Protein AF-A0A3D3PFT7-F1 (afdb_monomer)

pLDDT: mean 88.93, std 7.18, range [67.62, 96.69]

Radius of gyration: 11.8 Å; Cα contacts (8 Å, |Δi|>4): 73; chains: 1; bounding box: 29×18×30 Å

Sequence (70 aa):
LNLTPLTPEEIKDDEPLFGDGLGLDSIDSLELIVLLKREYGITIHDPKEGRKVLVDINTMVDYIAQNRTK

Mean predicted aligned error: 3.91 Å

Structure (mmCIF, N/CA/C/O backbone):
data_AF-A0A3D3PFT7-F1
#
_entry.id   AF-A0A3D3PFT7-F1
#
loop_
_atom_site.group_PDB
_atom_site.id
_atom_site.type_symbol
_atom_site.label_atom_id
_atom_site.label_alt_id
_atom_site.label_comp_id
_atom_site.label_asym_id
_atom_site.label_entity_id
_atom_site.label_seq_id
_atom_site.pdbx_PDB_ins_code
_atom_site.Cartn_x
_atom_site.Cartn_y
_atom_site.Cartn_z
_atom_site.occupancy
_atom_site.B_iso_or_equiv
_atom_site.auth_seq_id
_atom_site.auth_comp_id
_atom_site.auth_asym_id
_atom_site.auth_atom_id
_atom_site.pdbx_PDB_model_num
ATOM 1 N N . LEU A 1 1 ? 7.920 10.154 -1.563 1.00 70.75 1 LEU A N 1
ATOM 2 C CA . LEU A 1 1 ? 8.383 8.833 -2.029 1.00 70.75 1 LEU A CA 1
ATOM 3 C C . LEU A 1 1 ? 9.616 9.064 -2.862 1.00 70.75 1 LEU A C 1
ATOM 5 O O . LEU A 1 1 ? 9.613 10.003 -3.659 1.00 70.75 1 LEU A O 1
ATOM 9 N N . ASN A 1 2 ? 10.654 8.261 -2.667 1.00 68.38 2 ASN A N 1
ATOM 10 C CA . ASN A 1 2 ? 11.883 8.365 -3.444 1.00 68.38 2 ASN A CA 1
ATOM 11 C C . ASN A 1 2 ? 11.91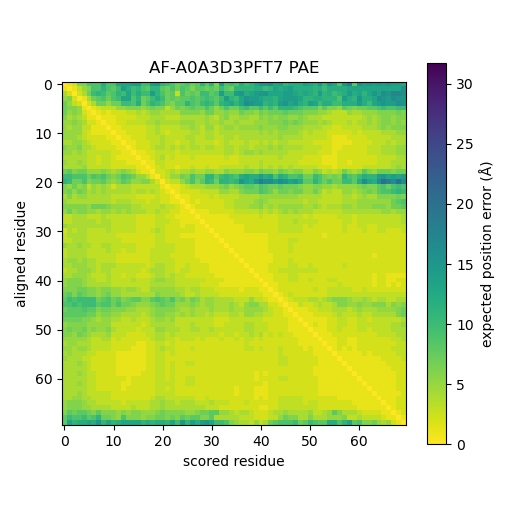6 7.293 -4.536 1.00 68.38 2 ASN A C 1
ATOM 13 O O . ASN A 1 2 ? 12.616 6.293 -4.438 1.00 68.38 2 ASN A O 1
ATOM 17 N N . LEU A 1 3 ? 11.102 7.496 -5.570 1.00 67.62 3 LEU A N 1
ATOM 18 C CA . LEU A 1 3 ? 11.058 6.593 -6.713 1.00 67.62 3 LEU A CA 1
ATOM 19 C C . LEU A 1 3 ? 12.244 6.867 -7.645 1.00 67.62 3 LEU A C 1
ATOM 21 O O . LEU A 1 3 ? 12.602 8.022 -7.901 1.00 67.62 3 LEU A O 1
ATOM 25 N N . THR A 1 4 ? 12.806 5.800 -8.215 1.00 69.31 4 THR A N 1
ATOM 26 C CA . THR A 1 4 ? 13.582 5.913 -9.458 1.00 69.31 4 THR A CA 1
ATOM 27 C C . THR A 1 4 ? 12.718 6.599 -10.531 1.00 69.31 4 THR A C 1
ATOM 29 O O . THR A 1 4 ? 11.493 6.612 -10.399 1.00 69.31 4 THR A O 1
ATOM 32 N N . PRO A 1 5 ? 13.302 7.240 -11.563 1.00 74.12 5 PRO A N 1
ATOM 33 C CA . PRO A 1 5 ? 12.533 7.942 -12.592 1.00 74.12 5 PRO A CA 1
ATOM 34 C C . PRO A 1 5 ? 11.757 6.946 -13.470 1.00 74.12 5 PRO A C 1
ATOM 36 O O . PRO A 1 5 ? 12.163 6.642 -14.585 1.00 74.12 5 PRO A O 1
ATOM 39 N N . LEU A 1 6 ? 10.656 6.442 -12.923 1.00 80.62 6 LEU A N 1
ATOM 40 C CA . LEU A 1 6 ? 9.689 5.540 -13.524 1.00 80.62 6 LEU A CA 1
ATOM 41 C C . LEU A 1 6 ? 8.406 6.324 -13.791 1.00 80.62 6 LEU A C 1
ATOM 43 O O . LEU A 1 6 ? 7.970 7.149 -12.980 1.00 80.62 6 L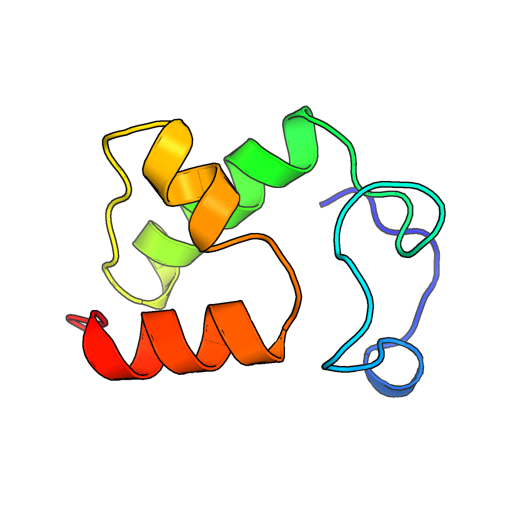EU A O 1
ATOM 47 N N . THR A 1 7 ? 7.785 6.055 -14.927 1.00 86.50 7 THR A N 1
ATOM 48 C CA . THR A 1 7 ? 6.424 6.496 -15.228 1.00 86.50 7 THR A CA 1
ATOM 49 C C . THR A 1 7 ? 5.411 5.512 -14.633 1.00 86.50 7 THR A C 1
ATOM 51 O O . THR A 1 7 ? 5.732 4.338 -14.451 1.00 86.50 7 THR A O 1
ATOM 54 N N . PRO A 1 8 ? 4.166 5.937 -14.344 1.00 86.50 8 PRO A N 1
ATOM 55 C CA . PRO A 1 8 ? 3.133 5.018 -13.863 1.00 86.50 8 PRO A CA 1
ATOM 56 C C . PRO A 1 8 ? 2.890 3.819 -14.792 1.00 86.50 8 PRO A C 1
ATOM 58 O O . PRO A 1 8 ? 2.549 2.748 -14.316 1.00 86.50 8 PRO A O 1
ATOM 61 N N . GLU A 1 9 ? 3.093 3.988 -16.101 1.00 88.94 9 GLU A N 1
ATOM 62 C CA . GLU A 1 9 ? 2.935 2.933 -17.114 1.00 88.94 9 GLU A CA 1
ATOM 63 C C . GLU A 1 9 ? 4.031 1.854 -17.040 1.00 88.94 9 GLU A C 1
ATOM 65 O O . GLU A 1 9 ? 3.849 0.751 -17.552 1.00 88.94 9 GLU A O 1
ATOM 70 N N . GLU A 1 10 ? 5.167 2.158 -16.408 1.00 87.88 10 GLU A N 1
ATOM 71 C CA . GLU A 1 10 ? 6.276 1.219 -16.199 1.00 87.88 10 GLU A CA 1
ATOM 72 C C . GLU A 1 10 ? 6.115 0.394 -14.915 1.00 87.88 10 GLU A C 1
ATOM 74 O O . GLU A 1 10 ? 6.809 -0.608 -14.739 1.00 87.88 10 GLU A O 1
ATOM 79 N N . ILE A 1 11 ? 5.193 0.787 -14.031 1.00 88.25 11 ILE A N 1
ATOM 80 C CA . ILE A 1 11 ? 4.894 0.076 -12.789 1.00 88.25 11 ILE A CA 1
ATOM 81 C C . ILE A 1 11 ? 3.864 -1.006 -13.100 1.00 88.25 11 ILE A C 1
ATOM 83 O O . ILE A 1 11 ? 2.734 -0.715 -13.485 1.00 88.25 11 ILE A O 1
ATOM 87 N N . LYS A 1 12 ? 4.250 -2.270 -12.926 1.00 91.25 12 LYS A N 1
ATOM 88 C CA . LYS A 1 12 ? 3.319 -3.392 -13.069 1.00 91.25 12 LYS A CA 1
ATOM 89 C C . LYS A 1 12 ? 2.489 -3.568 -11.808 1.00 91.25 12 LYS A C 1
ATOM 91 O O . LYS A 1 12 ? 3.004 -3.454 -10.697 1.00 91.25 12 LYS A O 1
ATOM 96 N N . ASP A 1 13 ? 1.226 -3.937 -11.989 1.00 93.19 13 ASP A N 1
ATOM 97 C CA . ASP A 1 13 ? 0.300 -4.046 -10.865 1.00 93.19 13 ASP A CA 1
ATOM 98 C C . ASP A 1 13 ? 0.587 -5.240 -9.934 1.00 93.19 13 ASP A C 1
ATOM 100 O O . ASP A 1 13 ? 0.175 -5.239 -8.773 1.00 93.19 13 ASP A O 1
ATOM 104 N N . ASP A 1 14 ? 1.272 -6.264 -10.449 1.00 92.56 14 ASP A N 1
ATOM 105 C CA . ASP A 1 14 ? 1.624 -7.519 -9.774 1.00 92.56 14 ASP A CA 1
ATOM 106 C C . ASP A 1 14 ? 3.103 -7.601 -9.357 1.00 92.56 14 ASP A C 1
ATOM 108 O O . ASP A 1 14 ? 3.561 -8.640 -8.876 1.00 92.56 14 ASP A O 1
ATOM 112 N N . GLU A 1 15 ? 3.867 -6.521 -9.538 1.00 90.88 15 GLU A N 1
ATOM 113 C CA . GLU A 1 15 ? 5.269 -6.476 -9.136 1.00 90.88 15 GLU A CA 1
ATOM 114 C C . GLU A 1 15 ? 5.414 -6.074 -7.657 1.00 90.88 15 GLU A C 1
ATOM 116 O O . GLU A 1 15 ? 4.747 -5.137 -7.202 1.00 90.88 15 GLU A O 1
ATOM 121 N N . PRO A 1 16 ? 6.299 -6.742 -6.888 1.00 91.31 16 PRO A N 1
ATOM 122 C CA . PRO A 1 16 ? 6.552 -6.369 -5.505 1.00 91.31 16 PRO A CA 1
ATOM 123 C C . PRO A 1 16 ? 7.022 -4.916 -5.360 1.00 91.31 16 PRO A C 1
ATOM 125 O O . PRO A 1 16 ? 8.000 -4.496 -5.979 1.00 91.31 16 PRO A O 1
ATOM 128 N N . LEU A 1 17 ? 6.377 -4.174 -4.458 1.00 88.94 17 LEU A N 1
ATOM 129 C CA . LEU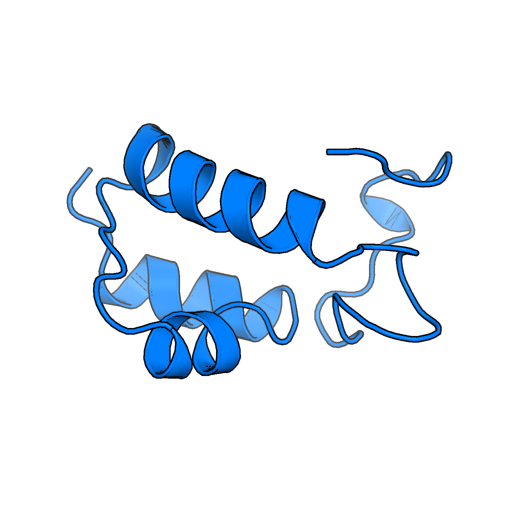 A 1 17 ? 6.725 -2.787 -4.144 1.00 88.94 17 LEU A CA 1
ATOM 130 C C . LEU A 1 17 ? 8.140 -2.662 -3.560 1.00 88.94 17 LEU A C 1
ATOM 132 O O . LEU A 1 17 ? 8.857 -1.717 -3.876 1.00 88.94 17 LEU A O 1
ATOM 136 N N . PHE A 1 18 ? 8.548 -3.615 -2.717 1.00 89.00 18 PHE A N 1
ATOM 137 C CA . PHE A 1 18 ? 9.846 -3.617 -2.034 1.00 89.00 18 PHE A CA 1
ATOM 138 C C . PHE A 1 18 ? 10.745 -4.756 -2.517 1.00 89.00 18 PHE A C 1
ATOM 140 O O . PHE A 1 18 ? 10.271 -5.854 -2.810 1.00 89.00 18 PHE A O 1
ATOM 147 N N . GLY A 1 19 ? 12.059 -4.520 -2.499 1.00 84.88 19 GLY A N 1
ATOM 148 C CA . GLY A 1 19 ? 13.075 -5.463 -2.972 1.00 84.88 19 GLY A CA 1
ATOM 149 C C . GLY A 1 19 ? 13.733 -4.975 -4.263 1.00 84.88 19 GLY A C 1
ATOM 150 O O . GLY A 1 19 ? 13.933 -3.776 -4.427 1.00 84.88 19 GLY A O 1
ATOM 151 N N . ASP A 1 20 ? 14.049 -5.894 -5.177 1.00 75.19 20 ASP A N 1
ATOM 152 C CA . ASP A 1 20 ? 14.756 -5.612 -6.444 1.00 75.19 20 ASP A CA 1
ATOM 153 C C . ASP A 1 20 ? 13.884 -4.941 -7.537 1.00 75.19 20 ASP A C 1
ATOM 155 O O . ASP A 1 20 ? 14.297 -4.868 -8.692 1.00 75.19 20 ASP A O 1
ATOM 159 N N . GLY A 1 21 ? 12.678 -4.470 -7.192 1.00 73.19 21 GLY A N 1
ATOM 160 C CA . GLY A 1 21 ? 11.735 -3.809 -8.106 1.00 73.19 21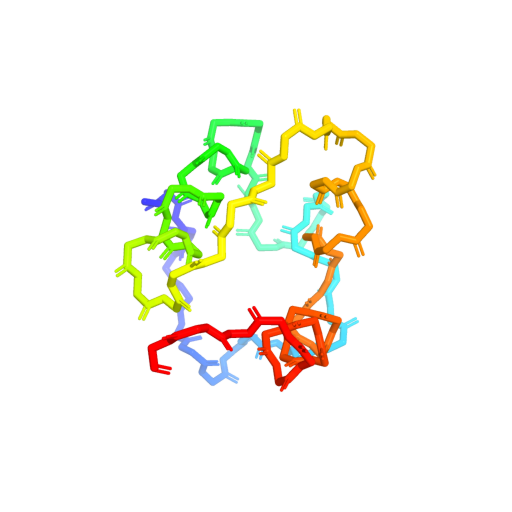 G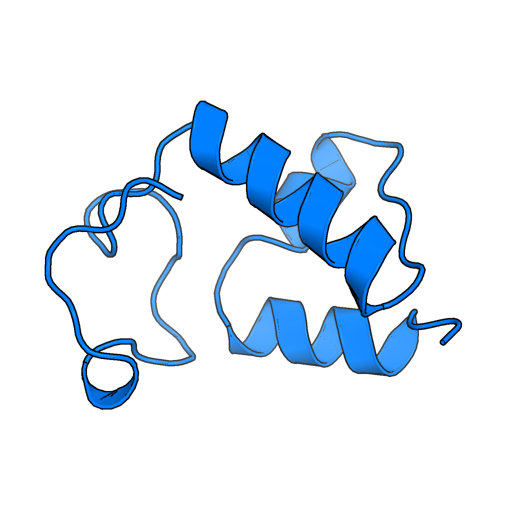LY A CA 1
ATOM 161 C C . GLY A 1 21 ? 11.852 -2.281 -8.088 1.00 73.19 21 GLY A C 1
ATOM 162 O O . GLY A 1 21 ? 12.880 -1.711 -8.446 1.00 73.19 21 GLY A O 1
ATOM 163 N N . LEU A 1 22 ? 10.797 -1.609 -7.613 1.00 80.88 22 LEU A N 1
ATOM 164 C CA . LEU A 1 22 ? 10.611 -0.146 -7.658 1.00 80.88 22 LEU A CA 1
ATOM 165 C C . LEU A 1 22 ? 11.654 0.693 -6.890 1.00 80.88 22 LEU A C 1
ATOM 167 O O . LEU A 1 22 ? 11.624 1.925 -6.946 1.00 80.88 22 LEU A O 1
ATOM 171 N N . GLY A 1 23 ? 12.574 0.051 -6.166 1.00 80.31 23 GLY A N 1
ATOM 172 C CA . GLY A 1 23 ? 13.600 0.720 -5.366 1.00 80.31 23 GLY A CA 1
ATOM 173 C C . GLY A 1 23 ? 13.076 1.338 -4.070 1.00 80.31 23 GLY A C 1
ATOM 174 O O . GLY A 1 23 ? 13.765 2.167 -3.483 1.00 80.31 23 GLY A O 1
ATOM 175 N N . LEU A 1 24 ? 11.877 0.946 -3.624 1.00 87.81 24 LEU A N 1
ATOM 176 C CA . LEU A 1 24 ? 11.297 1.439 -2.379 1.00 87.81 24 LEU A CA 1
ATOM 177 C C . LEU A 1 24 ? 12.031 0.878 -1.165 1.00 87.81 24 LEU A C 1
ATOM 179 O O . LEU A 1 24 ? 12.350 -0.316 -1.097 1.00 87.81 24 LEU A O 1
ATOM 183 N N . ASP A 1 25 ? 12.228 1.737 -0.170 1.00 87.62 25 ASP A N 1
ATOM 184 C CA . ASP A 1 25 ? 12.890 1.381 1.076 1.00 87.62 25 ASP A CA 1
ATOM 185 C C . ASP A 1 25 ? 11.944 1.399 2.295 1.00 87.62 25 ASP A C 1
ATOM 187 O O . ASP A 1 25 ? 10.720 1.538 2.214 1.00 87.62 25 ASP A O 1
ATOM 191 N N . SER A 1 26 ? 12.518 1.203 3.485 1.00 85.50 26 SER A N 1
ATOM 192 C CA . SER A 1 26 ? 11.743 1.185 4.730 1.00 85.50 26 SER A CA 1
ATOM 193 C C . SER A 1 26 ? 11.111 2.539 5.079 1.00 85.50 26 SER A C 1
ATOM 195 O O . SER A 1 26 ? 10.087 2.558 5.762 1.00 85.50 26 SER A O 1
ATOM 197 N N . ILE A 1 27 ? 11.676 3.660 4.627 1.00 88.19 27 ILE A N 1
ATOM 198 C CA . ILE A 1 27 ? 11.120 5.003 4.831 1.00 88.19 27 ILE A CA 1
ATOM 199 C C . ILE A 1 27 ? 9.905 5.193 3.921 1.00 88.19 27 ILE A C 1
ATOM 201 O O . ILE A 1 27 ? 8.862 5.645 4.399 1.00 88.19 27 ILE A O 1
ATOM 205 N N . ASP A 1 28 ? 9.994 4.769 2.659 1.00 89.31 28 ASP A N 1
ATOM 206 C CA . ASP A 1 28 ? 8.873 4.863 1.716 1.00 89.31 28 ASP A CA 1
ATOM 207 C C . ASP A 1 28 ? 7.640 4.090 2.206 1.00 89.31 28 ASP A C 1
ATOM 209 O O . ASP A 1 28 ? 6.507 4.556 2.065 1.00 89.31 28 ASP A O 1
ATOM 213 N N . SER A 1 29 ? 7.841 2.944 2.866 1.00 89.12 29 SER A N 1
ATOM 214 C CA . SER A 1 29 ? 6.737 2.169 3.450 1.00 89.12 29 SER A CA 1
ATOM 215 C C . SER A 1 29 ? 5.903 2.972 4.458 1.00 89.12 29 SER A C 1
ATOM 217 O O . SER A 1 29 ? 4.674 2.877 4.475 1.00 89.12 29 SER A O 1
ATOM 219 N N . LEU A 1 30 ? 6.550 3.819 5.268 1.00 89.69 30 LEU A N 1
ATOM 220 C CA . LEU A 1 30 ? 5.864 4.678 6.232 1.00 89.69 30 LEU A CA 1
ATOM 221 C C . LEU A 1 30 ? 5.081 5.782 5.524 1.00 89.69 30 LEU A C 1
ATOM 223 O O . LEU A 1 30 ? 3.964 6.105 5.928 1.00 89.69 30 LEU A O 1
ATOM 227 N N . GLU A 1 31 ? 5.642 6.344 4.459 1.00 91.25 31 GLU A N 1
ATOM 228 C CA . GLU A 1 31 ? 4.973 7.377 3.678 1.00 91.25 31 GLU A CA 1
ATOM 229 C C . GLU A 1 31 ? 3.739 6.829 2.953 1.00 91.25 31 GLU A C 1
ATOM 231 O O . GLU A 1 31 ? 2.683 7.458 3.008 1.00 91.25 31 GLU A O 1
ATOM 236 N N . LEU A 1 32 ? 3.815 5.623 2.374 1.00 92.44 32 LEU A N 1
ATOM 237 C CA . LEU A 1 32 ? 2.655 4.940 1.788 1.00 92.44 32 LEU A CA 1
ATOM 238 C C . LEU A 1 32 ? 1.534 4.733 2.817 1.00 92.44 32 LEU A C 1
ATOM 240 O O . LEU A 1 32 ? 0.371 5.005 2.518 1.00 92.44 32 LEU A O 1
ATOM 244 N N . ILE A 1 33 ? 1.859 4.335 4.053 1.00 92.25 33 ILE A N 1
ATOM 245 C CA . ILE A 1 33 ? 0.865 4.213 5.137 1.00 92.25 33 ILE A CA 1
ATOM 246 C C . ILE A 1 33 ? 0.216 5.569 5.449 1.00 92.25 33 ILE A C 1
ATOM 248 O O . ILE A 1 33 ? -1.003 5.660 5.625 1.00 92.25 33 ILE A O 1
ATOM 252 N N . VAL A 1 34 ? 1.011 6.641 5.505 1.00 92.50 34 VAL A N 1
ATOM 253 C CA . VAL A 1 34 ? 0.496 7.999 5.734 1.00 92.50 34 VAL A CA 1
ATOM 254 C C . VAL A 1 34 ? -0.420 8.442 4.587 1.00 92.50 34 VAL A C 1
ATOM 256 O O . VAL A 1 34 ? -1.470 9.037 4.846 1.00 92.50 34 VAL A O 1
ATOM 259 N N . LEU A 1 35 ? -0.075 8.116 3.338 1.00 93.94 35 LEU A N 1
ATOM 260 C CA . LEU A 1 35 ? -0.899 8.400 2.160 1.00 93.94 35 LEU A CA 1
ATOM 261 C C . LEU A 1 35 ? -2.219 7.624 2.181 1.00 93.94 35 LEU A C 1
ATOM 263 O O . LEU A 1 35 ? -3.263 8.225 1.937 1.00 93.94 35 LEU A O 1
ATOM 267 N N . LEU A 1 36 ? -2.215 6.342 2.567 1.00 94.69 36 LEU A N 1
ATOM 268 C CA . LEU A 1 36 ? -3.443 5.550 2.718 1.00 94.69 36 LEU A CA 1
ATOM 269 C C . LEU A 1 36 ? -4.430 6.199 3.699 1.00 94.69 36 LEU A C 1
ATOM 271 O O . LEU A 1 36 ? -5.632 6.296 3.428 1.00 94.69 36 LEU A O 1
ATOM 275 N N . LYS A 1 37 ? -3.920 6.727 4.813 1.00 94.62 37 LYS A N 1
ATOM 276 C CA . LYS A 1 37 ? -4.732 7.473 5.780 1.00 94.62 37 LYS A CA 1
ATOM 277 C C . LYS A 1 37 ? -5.250 8.782 5.204 1.00 94.62 37 LYS A C 1
ATOM 279 O O . LYS A 1 37 ? -6.419 9.128 5.392 1.00 94.62 37 LYS A O 1
ATOM 284 N N . ARG A 1 38 ? -4.377 9.539 4.543 1.00 95.62 38 ARG A N 1
ATOM 285 C CA . ARG A 1 38 ? -4.703 10.871 4.036 1.00 95.62 38 ARG A CA 1
ATOM 286 C C . ARG A 1 38 ? -5.723 10.809 2.901 1.00 95.62 38 ARG A C 1
ATOM 288 O O . ARG 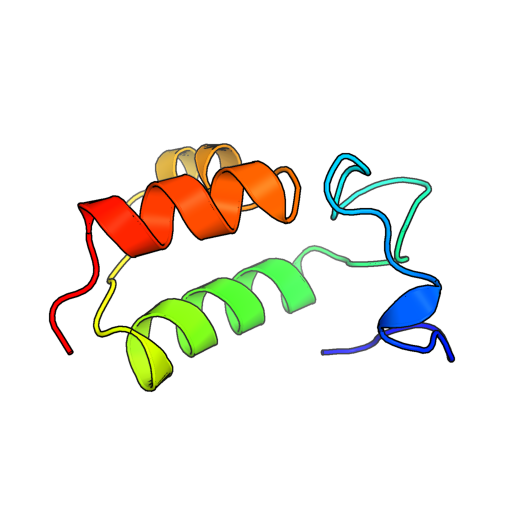A 1 38 ? -6.738 11.500 2.992 1.00 95.62 38 ARG A O 1
ATOM 295 N N . GLU A 1 39 ? -5.492 9.957 1.910 1.00 96.00 39 GLU A N 1
ATOM 296 C CA . GLU A 1 39 ? -6.281 9.897 0.677 1.00 96.00 39 GLU A CA 1
ATOM 297 C C . GLU A 1 39 ? -7.521 9.003 0.827 1.00 96.00 39 GLU A C 1
ATOM 299 O O . GLU A 1 39 ? -8.597 9.391 0.386 1.00 96.00 39 GLU A O 1
ATOM 304 N N . TYR A 1 40 ? -7.424 7.872 1.541 1.00 95.94 40 TYR A N 1
ATOM 305 C CA . TYR A 1 40 ? -8.514 6.883 1.625 1.00 95.94 40 TYR A CA 1
ATOM 306 C C . TYR A 1 40 ? -9.157 6.750 3.015 1.00 95.94 40 TYR A C 1
ATOM 308 O O . TYR A 1 40 ? -10.118 6.000 3.190 1.00 95.94 40 TYR A O 1
ATOM 316 N N . GLY A 1 41 ? -8.647 7.463 4.026 1.00 95.75 41 GLY A N 1
ATOM 317 C CA . GLY A 1 41 ? -9.150 7.361 5.402 1.00 95.75 41 GLY A CA 1
ATOM 318 C C . GLY A 1 41 ? -8.799 6.039 6.092 1.00 95.75 41 GLY A C 1
ATOM 319 O O . GLY A 1 41 ? -9.416 5.679 7.093 1.00 95.75 41 GLY A O 1
ATOM 320 N N . ILE A 1 42 ? -7.814 5.309 5.569 1.00 95.88 42 ILE A N 1
ATOM 321 C CA . ILE A 1 42 ? -7.423 3.982 6.047 1.00 95.88 42 ILE A CA 1
ATOM 322 C C . ILE A 1 42 ? -6.292 4.119 7.063 1.00 95.88 42 ILE A C 1
ATOM 324 O O . ILE A 1 42 ? -5.229 4.643 6.746 1.00 95.88 42 ILE A O 1
ATOM 328 N N . THR A 1 43 ? -6.490 3.631 8.287 1.00 93.00 43 THR A N 1
ATOM 329 C CA . THR A 1 43 ? -5.432 3.637 9.310 1.00 93.00 43 THR A CA 1
ATOM 330 C C . THR A 1 43 ? -4.912 2.225 9.534 1.00 93.00 43 THR A C 1
ATOM 332 O O . THR A 1 43 ? -5.671 1.336 9.901 1.00 93.00 43 THR A O 1
ATOM 335 N N . ILE A 1 44 ? -3.608 2.035 9.335 1.00 90.00 44 ILE A N 1
ATOM 336 C CA . ILE A 1 44 ? -2.911 0.782 9.635 1.00 90.00 44 ILE A CA 1
ATOM 337 C C . ILE A 1 44 ? -2.232 0.945 10.994 1.00 90.00 44 ILE A C 1
ATOM 339 O O . ILE A 1 44 ? -1.368 1.807 11.158 1.00 90.00 44 ILE A O 1
ATOM 343 N N . HIS A 1 45 ? -2.653 0.146 11.973 1.00 85.25 45 HIS A N 1
ATOM 344 C CA . HIS A 1 45 ? -2.147 0.221 13.347 1.00 85.25 45 HIS A CA 1
ATOM 345 C C . HIS A 1 45 ? -1.052 -0.814 13.623 1.00 85.25 45 HIS A C 1
ATOM 347 O O . HIS A 1 45 ? -0.138 -0.538 14.400 1.00 85.25 45 HIS A O 1
ATOM 353 N N . ASP A 1 46 ? -1.131 -1.989 12.991 1.00 87.56 46 ASP A N 1
ATOM 354 C CA . ASP A 1 46 ? -0.159 -3.063 13.176 1.00 87.56 46 ASP A CA 1
ATOM 355 C C . ASP A 1 46 ? 0.858 -3.090 12.013 1.00 87.56 46 ASP A C 1
ATOM 357 O O . ASP A 1 46 ? 0.472 -3.171 10.842 1.00 87.56 46 ASP A O 1
ATOM 361 N N . PRO A 1 47 ? 2.175 -3.080 12.289 1.00 81.88 47 PRO A N 1
ATOM 362 C CA . PRO A 1 47 ? 3.204 -3.224 11.258 1.00 81.88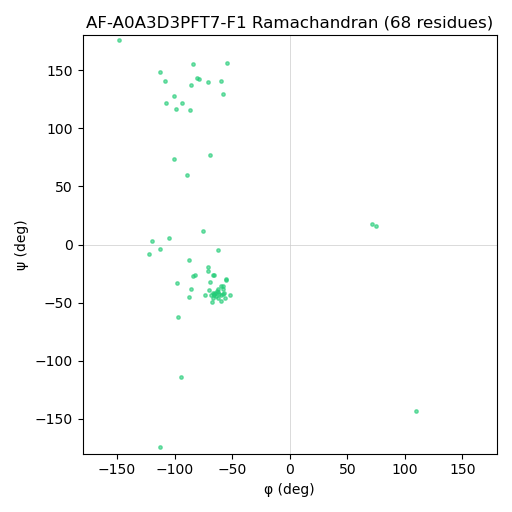 47 PRO A CA 1
ATOM 363 C C . PRO A 1 47 ? 3.058 -4.490 10.395 1.00 81.88 47 PRO 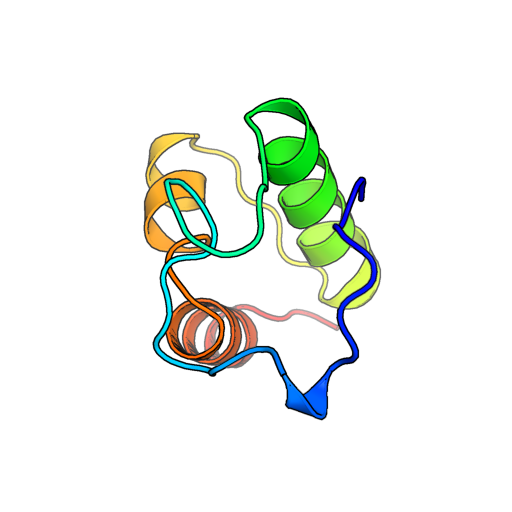A C 1
ATOM 365 O O . PRO A 1 47 ? 3.447 -4.500 9.227 1.00 81.88 47 PRO A O 1
ATOM 368 N N . LYS A 1 48 ? 2.500 -5.574 10.947 1.00 86.94 48 LYS A N 1
ATOM 369 C CA . LYS A 1 48 ? 2.197 -6.810 10.214 1.00 86.94 48 LYS A CA 1
ATOM 370 C C . LYS A 1 48 ? 1.057 -6.617 9.225 1.00 86.94 48 LYS A C 1
ATOM 372 O O . LYS A 1 48 ? 1.074 -7.268 8.188 1.00 86.94 48 LYS A O 1
ATOM 377 N N . GLU A 1 49 ? 0.087 -5.756 9.526 1.00 89.06 49 GLU A N 1
ATOM 378 C CA . GLU A 1 49 ? -0.943 -5.374 8.558 1.00 89.06 49 GLU A CA 1
ATOM 379 C C . GLU A 1 49 ? -0.332 -4.545 7.435 1.00 89.06 49 GLU A C 1
ATOM 381 O O . GLU A 1 49 ? -0.548 -4.869 6.274 1.00 89.06 49 GLU A O 1
ATOM 386 N N . GLY A 1 50 ? 0.541 -3.585 7.757 1.00 88.31 50 GLY A N 1
ATOM 387 C CA . GLY A 1 50 ? 1.282 -2.821 6.746 1.00 88.31 50 GLY A CA 1
ATOM 388 C C . GLY A 1 50 ? 2.012 -3.720 5.743 1.00 88.31 50 GLY A C 1
ATOM 389 O O . GLY A 1 50 ? 1.898 -3.517 4.540 1.00 88.31 50 GLY A O 1
ATOM 390 N N . ARG A 1 51 ? 2.665 -4.786 6.223 1.00 88.00 51 ARG A N 1
ATOM 391 C CA . ARG A 1 51 ? 3.331 -5.787 5.364 1.00 88.00 51 ARG A CA 1
ATOM 392 C C . ARG A 1 51 ? 2.386 -6.616 4.493 1.00 88.00 51 ARG A C 1
ATOM 394 O O . ARG A 1 51 ? 2.833 -7.144 3.486 1.00 88.00 51 ARG A O 1
ATOM 401 N N . LYS A 1 52 ? 1.125 -6.789 4.894 1.00 90.31 52 LYS A N 1
ATOM 402 C CA . LYS A 1 52 ? 0.114 -7.497 4.092 1.00 90.31 52 LYS A CA 1
ATOM 403 C C . LYS A 1 52 ? -0.515 -6.599 3.034 1.00 90.31 52 LYS A C 1
ATOM 405 O O . LYS A 1 52 ? -1.018 -7.115 2.051 1.00 90.31 52 LYS A O 1
ATOM 410 N N . VAL A 1 53 ? -0.528 -5.290 3.272 1.00 93.50 53 VAL A N 1
ATOM 411 C CA . VAL A 1 53 ? -1.131 -4.304 2.370 1.00 93.50 53 VAL A CA 1
ATOM 412 C C . VAL A 1 53 ? -0.129 -3.845 1.319 1.00 93.50 53 VAL A C 1
ATOM 414 O O . VAL A 1 53 ? -0.464 -3.771 0.144 1.00 93.50 53 VAL A O 1
ATOM 417 N N . LEU A 1 54 ? 1.103 -3.547 1.729 1.00 93.50 54 LEU A N 1
ATOM 418 C CA . LEU A 1 54 ? 2.135 -3.001 0.852 1.00 93.50 54 LEU A CA 1
ATOM 419 C C . LEU A 1 54 ? 2.950 -4.122 0.183 1.00 93.50 54 LEU A C 1
ATOM 421 O O . LEU A 1 54 ? 4.157 -4.234 0.398 1.00 93.50 54 LEU A O 1
ATOM 425 N N . VAL A 1 55 ? 2.268 -4.982 -0.576 1.00 93.12 55 VAL A N 1
ATOM 426 C CA . VAL A 1 55 ? 2.889 -6.086 -1.330 1.00 93.12 55 VAL A CA 1
ATOM 427 C C . VAL A 1 55 ? 3.118 -5.669 -2.778 1.00 93.12 55 VAL A C 1
ATOM 429 O O . VAL A 1 55 ? 4.263 -5.565 -3.199 1.00 93.12 55 VAL A O 1
ATOM 432 N N . ASP A 1 56 ? 2.037 -5.378 -3.493 1.00 93.94 56 ASP A N 1
ATOM 433 C CA . ASP A 1 56 ? 1.966 -4.943 -4.890 1.00 93.94 56 ASP A CA 1
ATOM 434 C C . ASP A 1 56 ? 0.754 -4.000 -5.054 1.00 93.94 56 ASP A C 1
ATOM 436 O O . ASP A 1 56 ? 0.004 -3.757 -4.095 1.00 93.94 56 ASP A O 1
ATOM 440 N N . ILE A 1 57 ? 0.561 -3.428 -6.246 1.00 94.12 57 ILE A N 1
ATOM 441 C CA . ILE A 1 57 ? -0.535 -2.478 -6.495 1.00 94.12 57 ILE A CA 1
ATOM 442 C C . ILE A 1 57 ? -1.895 -3.167 -6.381 1.00 94.12 57 ILE A C 1
ATOM 444 O O . ILE A 1 57 ? -2.795 -2.614 -5.747 1.00 94.12 57 ILE A O 1
ATOM 448 N N . ASN A 1 58 ? -2.049 -4.376 -6.929 1.00 95.81 58 ASN A N 1
ATOM 449 C CA . ASN A 1 58 ? -3.302 -5.136 -6.861 1.00 95.81 58 ASN A CA 1
ATOM 450 C C . ASN A 1 58 ? -3.759 -5.353 -5.410 1.00 95.81 58 ASN A C 1
ATOM 452 O O . ASN A 1 58 ? -4.906 -5.073 -5.060 1.00 95.81 58 ASN A O 1
ATOM 456 N N . THR A 1 59 ? -2.839 -5.760 -4.537 1.00 96.06 59 THR A N 1
ATOM 457 C CA . THR A 1 59 ? -3.093 -5.974 -3.109 1.00 96.06 59 THR A CA 1
ATOM 458 C C . THR A 1 59 ? -3.505 -4.676 -2.418 1.00 96.06 59 THR A C 1
ATOM 460 O O . THR A 1 59 ? -4.435 -4.666 -1.604 1.00 96.06 59 THR A O 1
ATOM 463 N N . MET A 1 60 ? -2.853 -3.558 -2.754 1.00 95.56 60 MET A N 1
ATOM 464 C CA . MET A 1 60 ? -3.246 -2.248 -2.235 1.00 95.56 60 MET A CA 1
ATOM 465 C C . MET A 1 60 ? -4.649 -1.855 -2.703 1.00 95.56 60 MET A C 1
ATOM 467 O O . MET A 1 60 ? -5.442 -1.389 -1.885 1.00 95.56 60 MET A O 1
ATOM 471 N N . VAL A 1 61 ? -4.975 -2.056 -3.982 1.00 95.75 61 VAL A N 1
ATOM 472 C CA . VAL A 1 61 ? -6.299 -1.758 -4.550 1.00 95.75 61 VAL A CA 1
ATOM 473 C C . VAL A 1 61 ? -7.384 -2.567 -3.849 1.00 95.75 61 VAL A C 1
ATOM 475 O O . VAL A 1 61 ? -8.366 -1.983 -3.384 1.00 95.75 61 VAL A O 1
ATOM 478 N N . ASP A 1 62 ? -7.186 -3.876 -3.698 1.00 96.69 62 ASP A N 1
ATOM 479 C CA . ASP A 1 62 ? -8.131 -4.761 -3.014 1.00 96.69 62 ASP A CA 1
ATOM 480 C C . ASP A 1 62 ? -8.351 -4.334 -1.562 1.00 96.69 62 ASP A C 1
ATOM 482 O O . ASP A 1 62 ? -9.489 -4.277 -1.082 1.00 96.69 62 ASP A O 1
ATOM 486 N N . TYR A 1 63 ? -7.271 -3.987 -0.860 1.00 95.75 63 TYR A N 1
ATOM 487 C CA . TYR A 1 63 ? -7.356 -3.516 0.514 1.00 95.75 63 TYR A CA 1
ATOM 488 C C . TYR A 1 63 ? -8.080 -2.170 0.619 1.00 95.75 63 TYR A C 1
ATOM 490 O O . TYR A 1 63 ? -8.942 -1.997 1.486 1.00 95.75 63 TYR A O 1
ATOM 498 N N . ILE A 1 64 ? -7.772 -1.224 -0.274 1.00 95.69 64 ILE A N 1
ATOM 499 C CA . ILE A 1 64 ? -8.416 0.093 -0.324 1.00 95.69 64 ILE A CA 1
ATOM 500 C C . ILE A 1 64 ? -9.909 -0.052 -0.609 1.00 95.69 64 ILE A C 1
ATOM 502 O O . ILE A 1 64 ? -10.722 0.557 0.086 1.00 95.69 64 ILE A O 1
ATOM 506 N N . ALA A 1 65 ? -10.286 -0.876 -1.588 1.00 96.12 65 ALA A N 1
ATOM 507 C CA . ALA A 1 65 ? -11.680 -1.100 -1.957 1.00 96.12 65 ALA A CA 1
ATOM 508 C C . ALA A 1 65 ? -12.518 -1.624 -0.779 1.00 96.12 65 ALA A C 1
ATOM 510 O O . ALA A 1 65 ? -13.678 -1.242 -0.634 1.00 96.12 65 ALA A O 1
ATOM 511 N N . GLN A 1 66 ? -11.919 -2.455 0.078 1.00 95.25 66 GLN A N 1
ATOM 512 C CA . GLN A 1 66 ? -12.586 -3.059 1.233 1.00 95.25 66 GLN A CA 1
ATOM 513 C C . GLN A 1 66 ? -12.615 -2.160 2.479 1.00 95.25 66 GLN A C 1
ATOM 515 O O . GLN A 1 66 ? -13.513 -2.311 3.303 1.00 95.25 66 GLN A O 1
ATOM 520 N N . ASN A 1 67 ? -11.650 -1.245 2.637 1.00 94.44 67 ASN A N 1
ATOM 521 C CA . ASN A 1 67 ? -11.424 -0.541 3.908 1.00 94.44 67 ASN A CA 1
ATOM 522 C C . ASN A 1 67 ? -11.514 0.989 3.827 1.00 94.44 67 ASN A C 1
ATOM 524 O O . ASN A 1 67 ? -11.455 1.646 4.870 1.00 94.44 67 ASN A O 1
ATOM 528 N N . ARG A 1 68 ? -11.625 1.586 2.631 1.00 93.31 68 ARG A N 1
ATOM 529 C CA . ARG A 1 68 ? -11.724 3.047 2.503 1.00 93.31 68 ARG A CA 1
ATOM 530 C C . ARG A 1 68 ? -12.947 3.586 3.240 1.00 93.31 68 ARG A C 1
ATOM 532 O O . ARG A 1 68 ? -14.030 3.008 3.198 1.00 93.31 68 ARG A O 1
ATOM 539 N N . THR A 1 69 ? -12.767 4.729 3.887 1.00 91.12 69 THR A N 1
ATOM 540 C CA . THR A 1 69 ? -13.827 5.426 4.638 1.00 91.12 69 THR A CA 1
ATOM 541 C C . THR A 1 69 ? -14.104 6.827 4.096 1.00 91.12 69 THR A C 1
ATOM 543 O O . THR A 1 69 ? -14.932 7.552 4.648 1.00 91.12 69 THR A O 1
ATOM 546 N N . LYS A 1 70 ? -13.415 7.197 3.013 1.00 86.50 70 LYS A N 1
ATOM 547 C CA . LYS A 1 70 ? -13.587 8.433 2.252 1.00 86.50 70 LYS A CA 1
ATOM 548 C C . LYS A 1 70 ? -14.080 8.140 0.842 1.00 86.50 70 LYS A C 1
ATOM 550 O O . LYS A 1 70 ? -13.741 7.054 0.314 1.00 86.50 70 LYS A O 1
#

Foldseek 3Di:
DDWDPDDPVRFDQQDFPDDPPRPDDPVVLVVVQVCCCVPFVAHDDDVVVSVQQRGGNPSVVVCSVVGGPD

Nearest PDB structures (foldseek):
  6cxt-assembly1_A  TM=7.541E-01  e=1.950E-02  Marinomonas mediterranea MMB-1
  8pw7-assembly1_U1  TM=7.752E-01  e=3.414E-02  Mus musculus
  7thq-assembly1_E  TM=7.909E-01  e=9.750E-02  Prodigiosinella confusarubida
  5gxt-assembly1_A  TM=7.577E-01  e=1.046E-01  Escherichia coli K-12
  7f2r-assembly1_B  TM=7.867E-01  e=2.421E-01  Streptomyces halstedii

Solvent-a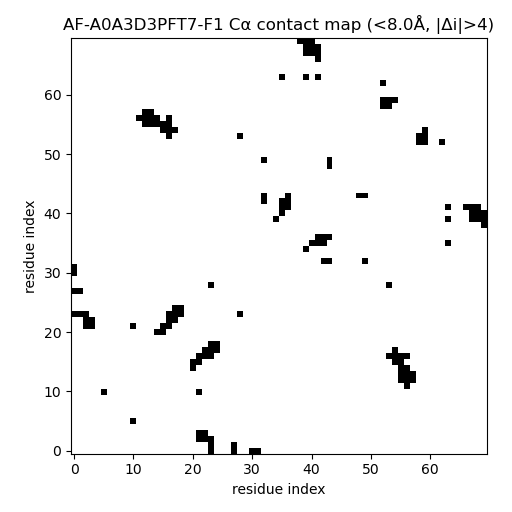ccessible surface area (backbone atoms only — not comparable to full-atom values): 4179 Å² total; per-residue (Å²): 124,75,65,60,103,66,56,77,87,73,58,58,53,84,44,48,45,59,59,97,56,57,55,42,52,80,68,40,55,53,52,52,49,52,46,39,31,71,74,29,54,31,81,80,88,48,74,72,55,46,60,66,36,68,39,24,49,54,47,36,52,56,48,44,77,76,52,47,75,101

Secondary structure (DSSP, 8-state):
----S--GGGS-TTS-SBSTTT-B-HHHHHHHHHHHHHHH-----SHHHHHHHSS-HHHHHHHHHHH---